Protein AF-A0A433ZZ87-F1 (afdb_monomer_lite)

Secondary structure (DSSP, 8-state):
--HHHHHHHHS-TTTGGGEEEEEEEEPPPPTTSEEEEEEEEEETTTTEEEEEEEEEEEEE-TT-SSEEE-S--EEEEEE----

Organism: Morganella morganii (NCBI:txid582)

Structure (mmCIF, N/CA/C/O backbone):
data_AF-A0A433ZZ87-F1
#
_entry.id   AF-A0A433ZZ87-F1
#
loop_
_atom_site.group_PDB
_atom_site.id
_atom_site.type_symbol
_atom_site.label_atom_id
_atom_site.label_alt_id
_atom_site.label_comp_id
_atom_site.label_asym_id
_atom_site.label_entity_id
_atom_site.label_seq_id
_atom_site.pdbx_PDB_ins_code
_atom_site.Cartn_x
_atom_site.Cartn_y
_atom_site.Cartn_z
_atom_site.occupancy
_atom_site.B_iso_or_equiv
_atom_site.auth_seq_id
_atom_site.auth_comp_id
_atom_site.auth_asym_id
_atom_site.auth_atom_id
_atom_site.pdbx_PDB_model_num
ATOM 1 N N . MET A 1 1 ? -1.838 -6.154 -14.131 1.00 54.06 1 MET A N 1
ATOM 2 C CA . MET A 1 1 ? -2.313 -6.615 -12.806 1.00 54.06 1 MET A CA 1
ATOM 3 C C . MET A 1 1 ? -2.973 -5.430 -12.108 1.00 54.06 1 MET A C 1
ATOM 5 O O . MET A 1 1 ? -2.342 -4.385 -12.063 1.00 54.06 1 MET A O 1
ATOM 9 N N . HIS A 1 2 ? -4.230 -5.543 -11.659 1.00 67.88 2 HIS A N 1
ATOM 10 C CA . HIS A 1 2 ? -4.949 -4.447 -10.982 1.00 67.88 2 HIS A CA 1
ATOM 11 C C . HIS A 1 2 ? -4.363 -4.192 -9.583 1.00 67.88 2 HIS A C 1
ATOM 13 O O . HIS A 1 2 ? -4.096 -5.163 -8.873 1.00 67.88 2 HIS A O 1
ATOM 19 N N . ALA A 1 3 ? -4.182 -2.928 -9.170 1.00 68.75 3 ALA A N 1
ATOM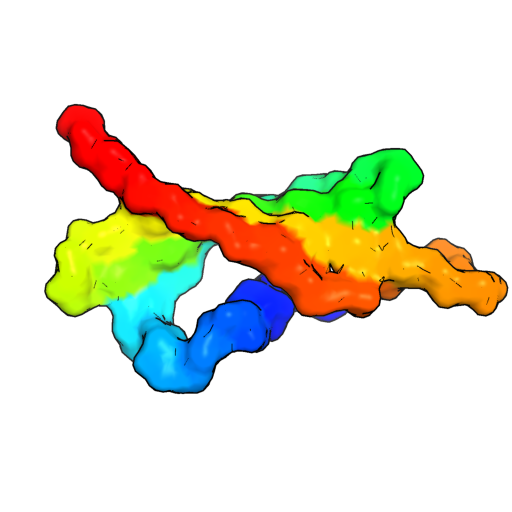 20 C CA . ALA A 1 3 ? -3.556 -2.580 -7.888 1.00 68.75 3 ALA A CA 1
ATOM 21 C C . ALA A 1 3 ? -4.190 -3.280 -6.683 1.00 68.75 3 ALA A C 1
ATOM 23 O O . ALA A 1 3 ? -3.470 -3.729 -5.798 1.00 68.75 3 ALA A O 1
ATOM 24 N N . GLN A 1 4 ? -5.513 -3.461 -6.686 1.00 73.62 4 GLN A N 1
ATOM 25 C CA . GLN A 1 4 ? -6.233 -4.187 -5.637 1.00 73.62 4 GLN A CA 1
ATOM 26 C C . GLN A 1 4 ? -5.680 -5.601 -5.407 1.00 73.62 4 GLN A C 1
ATOM 28 O O . GLN A 1 4 ? -5.477 -6.005 -4.268 1.00 73.62 4 GLN A O 1
ATOM 33 N N . ALA A 1 5 ? -5.404 -6.354 -6.476 1.00 75.00 5 ALA A N 1
ATOM 34 C CA . ALA A 1 5 ? -4.915 -7.727 -6.362 1.00 75.00 5 ALA A CA 1
ATOM 35 C C . ALA A 1 5 ? -3.512 -7.784 -5.751 1.00 75.00 5 ALA A C 1
ATOM 37 O O . ALA A 1 5 ? -3.162 -8.752 -5.086 1.00 75.00 5 ALA A O 1
ATOM 38 N N . ALA A 1 6 ? -2.708 -6.756 -5.999 1.00 73.25 6 ALA A N 1
ATOM 39 C CA . ALA A 1 6 ? -1.342 -6.689 -5.532 1.00 73.25 6 ALA A CA 1
ATOM 40 C C . ALA A 1 6 ? -1.266 -6.149 -4.089 1.00 73.25 6 ALA A C 1
ATOM 42 O O . ALA A 1 6 ? -0.510 -6.691 -3.294 1.00 73.25 6 ALA A O 1
ATOM 43 N N . ILE A 1 7 ? -2.137 -5.201 -3.718 1.00 75.31 7 ILE A N 1
ATOM 44 C CA . ILE A 1 7 ? -2.368 -4.791 -2.322 1.00 75.31 7 ILE A CA 1
ATOM 45 C C . ILE A 1 7 ? -2.840 -5.991 -1.491 1.00 75.31 7 ILE A C 1
ATOM 47 O O . ILE A 1 7 ? -2.269 -6.276 -0.446 1.00 75.31 7 ILE A O 1
ATOM 51 N N . ASN A 1 8 ? -3.832 -6.747 -1.974 1.00 75.81 8 ASN A N 1
ATOM 52 C CA . ASN A 1 8 ? -4.376 -7.899 -1.246 1.00 75.81 8 ASN A CA 1
ATOM 53 C C . ASN A 1 8 ? -3.340 -9.007 -0.987 1.00 75.81 8 ASN A C 1
ATOM 55 O O . ASN A 1 8 ? -3.530 -9.785 -0.062 1.00 75.81 8 ASN A O 1
ATOM 59 N N . ARG A 1 9 ? -2.272 -9.109 -1.793 1.00 74.56 9 ARG A N 1
ATOM 60 C CA . ARG A 1 9 ? -1.185 -10.080 -1.565 1.00 74.56 9 ARG A CA 1
ATOM 61 C C . ARG A 1 9 ? -0.216 -9.661 -0.467 1.00 74.56 9 ARG A C 1
ATOM 63 O O . ARG A 1 9 ? 0.437 -10.533 0.096 1.00 74.56 9 ARG A O 1
ATOM 70 N N . ASP A 1 10 ? -0.091 -8.363 -0.210 1.00 73.56 10 ASP A N 1
ATOM 71 C CA . ASP A 1 10 ? 0.820 -7.853 0.817 1.00 73.56 10 ASP A CA 1
ATOM 72 C C . ASP A 1 10 ? 0.227 -8.002 2.229 1.00 73.56 10 ASP A C 1
ATOM 74 O O . ASP A 1 10 ? 0.967 -7.995 3.210 1.00 73.56 10 ASP A O 1
ATOM 78 N N . PHE A 1 11 ? -1.094 -8.172 2.343 1.00 72.81 11 PHE A N 1
ATOM 79 C CA . PHE A 1 11 ? -1.758 -8.530 3.596 1.00 72.81 11 PHE A CA 1
ATOM 80 C C . PHE A 1 11 ? -1.790 -10.053 3.762 1.00 72.81 11 PHE A C 1
ATOM 82 O O . PHE A 1 11 ? -2.115 -10.784 2.825 1.00 72.81 11 PHE A O 1
ATOM 89 N N . GLN A 1 12 ? -1.478 -10.551 4.964 1.00 66.38 12 GLN A N 1
ATOM 90 C CA . GLN A 1 12 ? -1.677 -11.968 5.269 1.00 66.38 12 GLN A CA 1
ATOM 91 C C . GLN A 1 12 ? -3.174 -12.287 5.224 1.00 66.38 12 GLN A C 1
ATOM 93 O O . GLN A 1 12 ? -3.998 -11.476 5.636 1.00 66.38 12 GLN A O 1
ATOM 98 N N . THR A 1 13 ? -3.543 -13.484 4.764 1.00 57.47 13 THR A N 1
ATOM 99 C CA . THR A 1 13 ? -4.942 -13.914 4.581 1.00 57.47 13 THR A CA 1
ATOM 100 C C . THR A 1 13 ? -5.815 -13.748 5.833 1.00 57.47 13 THR A C 1
ATOM 102 O O . THR A 1 13 ? -7.029 -13.634 5.699 1.00 57.47 13 THR A O 1
ATOM 105 N N . GLY A 1 14 ? -5.211 -13.718 7.028 1.00 53.59 14 GLY A N 1
ATOM 106 C CA . GLY A 1 14 ? -5.891 -13.487 8.307 1.00 53.59 14 GLY A CA 1
ATOM 107 C C . GLY A 1 14 ? -6.156 -12.018 8.659 1.00 53.59 14 GLY A C 1
ATOM 108 O O . GLY A 1 14 ? -7.083 -11.755 9.413 1.00 53.59 14 GLY A O 1
ATOM 109 N N . ASP A 1 15 ? -5.414 -11.062 8.092 1.00 62.16 15 ASP A N 1
ATOM 110 C CA . ASP A 1 15 ? -5.624 -9.628 8.347 1.00 62.16 15 ASP A CA 1
ATOM 111 C C . ASP A 1 15 ? -6.776 -9.058 7.500 1.00 62.16 15 ASP A C 1
ATOM 113 O O . ASP A 1 15 ? -7.426 -8.089 7.877 1.00 62.16 15 ASP A O 1
ATOM 117 N N . ILE A 1 16 ? -7.065 -9.651 6.336 1.00 61.47 16 ILE A N 1
ATOM 118 C CA . ILE A 1 16 ? -7.937 -9.033 5.321 1.00 61.47 16 ILE A CA 1
ATOM 119 C C . ILE A 1 16 ? -9.416 -9.034 5.733 1.00 61.47 16 ILE A C 1
ATOM 121 O O . ILE A 1 16 ? -10.143 -8.113 5.367 1.00 61.47 16 ILE A O 1
ATOM 125 N N . SER A 1 17 ? -9.888 -10.025 6.500 1.00 64.75 17 SER A N 1
ATOM 126 C CA . SER A 1 17 ? -11.313 -10.113 6.869 1.00 64.75 17 SER A CA 1
ATOM 127 C C . SER A 1 17 ? -11.791 -8.947 7.736 1.00 64.75 17 SER A C 1
ATOM 129 O O . SER A 1 17 ? -12.988 -8.678 7.788 1.00 64.75 17 SER A O 1
ATOM 131 N N . GLU A 1 18 ? -10.867 -8.245 8.394 1.00 72.69 18 GLU A N 1
ATOM 132 C CA . GLU A 1 18 ? -11.168 -7.148 9.319 1.00 72.69 18 GLU A CA 1
ATOM 133 C C . GLU A 1 18 ? -10.697 -5.776 8.810 1.00 72.69 18 GLU A C 1
ATOM 135 O O . GLU A 1 18 ? -10.913 -4.754 9.476 1.00 72.69 18 GLU A O 1
ATOM 140 N N . LEU A 1 19 ? -10.070 -5.742 7.628 1.00 79.69 19 LEU A N 1
ATOM 141 C CA . LEU A 1 19 ? -9.520 -4.542 7.009 1.00 79.69 19 LEU A CA 1
ATOM 142 C C . LEU A 1 19 ? -10.335 -4.131 5.781 1.00 79.69 19 LEU A C 1
ATOM 144 O O . LEU A 1 19 ? -10.541 -4.895 4.844 1.00 79.69 19 LEU A O 1
ATOM 148 N N . THR A 1 20 ? -10.759 -2.872 5.754 1.00 86.31 20 THR A N 1
ATOM 149 C CA . THR A 1 20 ? -11.375 -2.251 4.581 1.00 86.31 20 THR A CA 1
ATOM 150 C C . THR A 1 20 ? -10.327 -1.431 3.838 1.00 86.31 20 THR A C 1
ATOM 152 O O . THR A 1 20 ? -9.767 -0.479 4.384 1.00 86.31 20 THR A O 1
ATOM 155 N N . ILE A 1 21 ? -10.070 -1.788 2.579 1.00 87.50 21 ILE A N 1
ATOM 156 C CA . ILE A 1 21 ? -9.186 -1.040 1.678 1.00 87.50 21 ILE A CA 1
ATOM 157 C C . ILE A 1 21 ? -10.037 -0.077 0.846 1.00 87.50 21 ILE A C 1
ATOM 159 O O . ILE A 1 21 ? -11.022 -0.482 0.233 1.00 87.50 21 ILE A O 1
ATOM 163 N N . SER A 1 22 ? -9.663 1.200 0.804 1.00 87.88 22 SER A N 1
ATOM 164 C CA . SER A 1 22 ? -10.373 2.233 0.037 1.00 87.88 22 SER A CA 1
ATOM 165 C C . SER A 1 22 ? -9.419 3.283 -0.543 1.00 87.88 22 SER A C 1
ATOM 167 O O . SER A 1 22 ? -8.213 3.241 -0.303 1.00 87.88 22 SER A O 1
ATOM 169 N 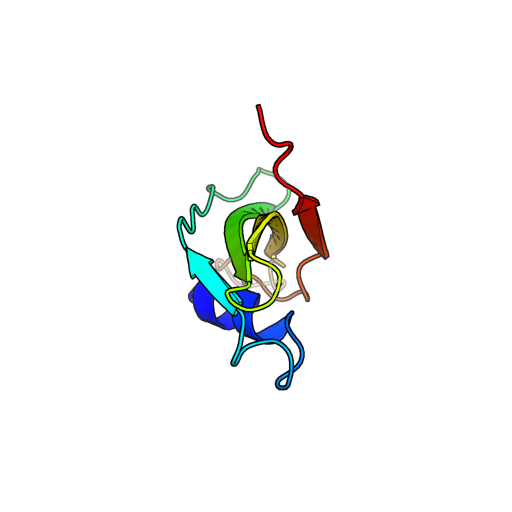N . ASN A 1 23 ? -9.953 4.223 -1.335 1.00 88.19 23 ASN A N 1
ATOM 170 C CA . 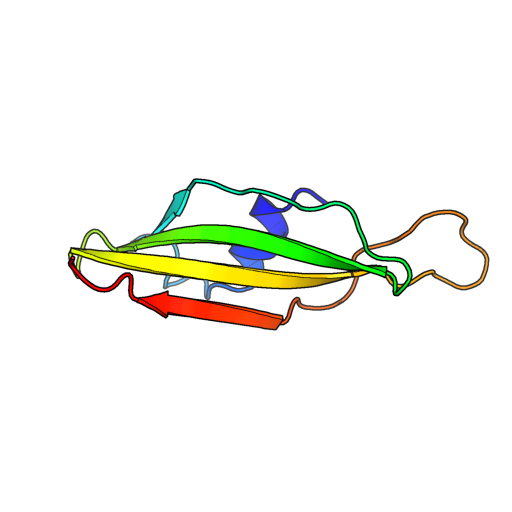ASN A 1 23 ? -9.220 5.366 -1.902 1.00 88.19 23 ASN A CA 1
ATOM 171 C C . ASN A 1 23 ? -7.943 4.992 -2.674 1.00 88.19 23 ASN A C 1
ATOM 173 O O . ASN A 1 23 ? -6.938 5.700 -2.601 1.00 88.19 23 ASN A O 1
ATOM 177 N N . ILE A 1 24 ? -7.974 3.880 -3.414 1.00 88.25 24 ILE A N 1
ATOM 178 C CA . ILE A 1 24 ? -6.830 3.437 -4.213 1.00 88.25 24 ILE A CA 1
ATOM 179 C C . ILE A 1 24 ? -6.567 4.457 -5.322 1.00 88.25 24 ILE A C 1
ATOM 181 O O . ILE A 1 24 ? -7.378 4.647 -6.228 1.00 88.25 24 ILE A O 1
ATOM 185 N N . LYS A 1 25 ? -5.402 5.094 -5.256 1.00 87.38 25 LYS A N 1
ATOM 186 C CA . LYS A 1 25 ? -4.888 6.031 -6.245 1.00 87.38 25 LYS A CA 1
ATOM 187 C C . LYS A 1 25 ? -3.549 5.532 -6.754 1.00 87.38 25 LYS A C 1
ATOM 189 O O . LYS A 1 25 ? -2.538 5.551 -6.052 1.00 87.38 25 LYS A O 1
ATOM 194 N N . GLU A 1 26 ? -3.544 5.113 -8.008 1.00 83.69 26 GLU A N 1
ATOM 195 C CA . GLU A 1 26 ? -2.340 4.647 -8.673 1.00 83.69 26 GLU A CA 1
ATOM 196 C C . GLU A 1 26 ? -1.700 5.805 -9.447 1.00 83.69 26 GLU A C 1
ATOM 198 O O . GLU A 1 26 ? -2.294 6.337 -10.385 1.00 83.69 26 GLU A O 1
ATOM 203 N N . ASN A 1 27 ? -0.477 6.192 -9.089 1.00 81.06 27 ASN A N 1
ATOM 204 C CA . ASN A 1 27 ? 0.256 7.182 -9.873 1.00 81.06 27 ASN A CA 1
ATOM 205 C C . ASN A 1 27 ? 0.822 6.544 -11.152 1.00 81.06 27 ASN A C 1
ATOM 207 O O . ASN A 1 27 ? 1.013 5.325 -11.198 1.00 81.06 27 ASN A O 1
ATOM 211 N N . PRO A 1 28 ? 1.102 7.329 -12.205 1.00 75.62 28 PRO A N 1
ATOM 212 C CA . PRO A 1 28 ? 1.867 6.834 -13.342 1.00 75.62 28 PRO A CA 1
ATOM 213 C C . PRO A 1 28 ? 3.282 6.408 -12.900 1.00 75.62 28 PRO A C 1
ATOM 215 O O . PRO A 1 28 ? 3.807 6.952 -11.921 1.00 75.62 28 PRO A O 1
ATOM 218 N N . PRO A 1 29 ? 3.909 5.440 -13.593 1.00 72.06 29 PRO A N 1
ATOM 219 C CA . PRO A 1 29 ? 5.293 5.077 -13.321 1.00 72.06 29 PRO A CA 1
ATOM 220 C C . PRO A 1 29 ? 6.229 6.268 -13.573 1.00 72.06 29 PRO A C 1
ATOM 222 O O . PRO A 1 29 ? 6.060 7.015 -14.536 1.00 72.06 29 PRO A O 1
ATOM 225 N N . SER A 1 30 ? 7.233 6.433 -12.715 1.00 72.81 30 SER A N 1
ATOM 226 C CA . SER A 1 30 ? 8.333 7.374 -12.917 1.00 72.81 30 SER A CA 1
ATOM 227 C C . SER A 1 30 ? 9.262 6.912 -14.047 1.00 72.81 30 SER A C 1
ATOM 229 O O . SER A 1 30 ? 9.199 5.775 -14.514 1.00 72.81 30 SER A O 1
ATOM 231 N N . VAL A 1 31 ? 10.216 7.772 -14.420 1.00 69.19 31 VAL A N 1
ATOM 232 C CA . VAL A 1 31 ? 11.299 7.445 -15.371 1.00 69.19 31 VAL A CA 1
ATOM 233 C C . VAL A 1 31 ? 12.091 6.201 -14.941 1.00 69.19 31 VAL A C 1
ATOM 235 O O . VAL A 1 31 ? 12.545 5.431 -15.780 1.00 69.19 31 VAL A O 1
ATOM 238 N N . THR A 1 32 ? 12.210 5.964 -13.632 1.00 69.06 32 THR A N 1
ATOM 239 C CA . THR A 1 32 ? 12.889 4.790 -13.062 1.00 69.06 32 THR A CA 1
ATOM 240 C C . THR A 1 32 ? 12.015 3.532 -13.026 1.00 69.06 32 THR A C 1
ATOM 242 O O . THR A 1 32 ? 12.438 2.513 -12.489 1.00 69.06 32 THR A O 1
ATOM 245 N N . GLY A 1 33 ? 10.791 3.588 -13.561 1.00 71.19 33 GLY A N 1
ATOM 246 C CA . GLY A 1 33 ? 9.827 2.491 -13.510 1.00 71.19 33 GLY A CA 1
ATOM 247 C C . GLY A 1 33 ? 9.181 2.298 -12.136 1.00 71.19 33 GLY A C 1
ATOM 248 O O . GLY A 1 33 ? 8.471 1.320 -11.915 1.00 71.19 33 GLY A O 1
ATOM 249 N N . LYS A 1 34 ? 9.405 3.211 -11.185 1.00 76.62 34 LYS A N 1
ATOM 250 C CA . LYS A 1 34 ? 8.767 3.147 -9.869 1.00 76.62 34 LYS A CA 1
ATOM 251 C C . LYS A 1 34 ? 7.354 3.704 -9.961 1.00 76.62 34 LYS A C 1
ATOM 253 O O . LYS A 1 34 ? 7.147 4.822 -10.425 1.00 76.62 34 LYS A O 1
ATOM 258 N N . ARG A 1 35 ? 6.385 2.959 -9.453 1.00 79.81 35 ARG A N 1
ATOM 259 C CA . ARG A 1 35 ? 4.986 3.353 -9.367 1.00 79.81 35 ARG A CA 1
ATOM 260 C C . ARG A 1 35 ? 4.545 3.329 -7.914 1.00 79.81 35 ARG A C 1
ATOM 262 O O . ARG A 1 35 ? 4.656 2.307 -7.251 1.00 79.81 35 ARG A O 1
ATOM 269 N N . ASN A 1 36 ? 4.015 4.444 -7.429 1.00 84.69 36 ASN A N 1
ATOM 270 C CA . ASN A 1 36 ? 3.421 4.489 -6.097 1.00 84.69 36 ASN A CA 1
ATOM 271 C C . ASN A 1 36 ? 1.907 4.300 -6.197 1.00 84.69 36 ASN A C 1
ATOM 273 O O . ASN A 1 36 ? 1.242 4.955 -7.005 1.00 84.69 36 ASN A O 1
ATOM 277 N N . ILE A 1 37 ? 1.378 3.436 -5.343 1.00 85.94 37 ILE A N 1
ATOM 278 C CA . ILE A 1 37 ? -0.047 3.218 -5.147 1.00 85.94 37 ILE A CA 1
ATOM 279 C C . ILE A 1 37 ? -0.377 3.691 -3.738 1.00 85.94 37 ILE A C 1
ATOM 281 O O . ILE A 1 37 ? 0.135 3.150 -2.760 1.00 85.94 37 ILE A O 1
ATOM 285 N N . TYR A 1 38 ? -1.212 4.716 -3.648 1.00 88.94 38 TYR A N 1
ATOM 286 C CA . TYR A 1 38 ? -1.697 5.271 -2.391 1.00 88.94 38 TYR A CA 1
ATOM 287 C C . TYR A 1 38 ? -3.062 4.669 -2.100 1.00 88.94 38 TYR A C 1
ATOM 289 O O . TYR A 1 38 ? -3.882 4.570 -3.007 1.00 88.94 38 TYR A O 1
ATOM 297 N N . PHE A 1 39 ? -3.313 4.253 -0.868 1.00 90.56 39 PHE A N 1
ATOM 298 C CA . PHE A 1 39 ? -4.608 3.714 -0.467 1.00 90.56 39 PHE A CA 1
ATOM 299 C C . PHE A 1 39 ? -4.809 3.877 1.035 1.00 90.56 39 PHE A C 1
ATOM 301 O O . PHE A 1 39 ? -3.866 4.100 1.792 1.00 90.56 39 PHE A O 1
ATOM 308 N N . THR A 1 40 ? -6.056 3.778 1.468 1.00 89.81 40 THR A N 1
ATOM 309 C CA . THR A 1 40 ? -6.433 3.832 2.875 1.00 89.81 40 THR A CA 1
ATOM 310 C C . THR A 1 40 ? -6.800 2.436 3.350 1.00 89.81 40 THR A C 1
ATOM 312 O O . THR A 1 40 ? -7.508 1.711 2.653 1.00 89.81 40 THR A O 1
ATOM 315 N N . VAL A 1 41 ? -6.347 2.081 4.548 1.00 88.50 41 VAL A N 1
ATOM 316 C CA . VAL A 1 41 ? -6.712 0.843 5.238 1.00 88.50 41 VAL A CA 1
ATOM 317 C C . VAL A 1 41 ? -7.387 1.211 6.545 1.00 88.50 41 VAL A C 1
ATOM 319 O O . VAL A 1 41 ? -6.793 1.901 7.372 1.00 88.50 41 VAL A O 1
ATOM 322 N N . SER A 1 42 ? -8.622 0.770 6.752 1.00 87.25 42 SER A N 1
ATOM 323 C CA . SER A 1 42 ? -9.322 0.937 8.024 1.00 87.25 42 SER A CA 1
ATOM 324 C C . SER A 1 42 ? -9.627 -0.407 8.665 1.00 87.25 42 SER A C 1
ATOM 326 O O . SER A 1 42 ? -9.992 -1.363 7.991 1.00 87.25 42 SER A O 1
ATOM 328 N N . SER A 1 43 ? -9.482 -0.473 9.985 1.00 81.62 43 SER A N 1
ATOM 329 C CA . SER A 1 43 ? -9.854 -1.638 10.789 1.00 81.62 43 SER A CA 1
ATOM 330 C C . SER A 1 43 ? -11.118 -1.315 11.572 1.00 81.62 43 SER A C 1
ATOM 332 O O . SER A 1 43 ? -11.122 -0.386 12.385 1.00 81.62 43 SER A O 1
ATOM 334 N N . ALA A 1 44 ? -12.182 -2.090 11.354 1.00 77.12 44 ALA A N 1
ATOM 335 C CA . ALA A 1 44 ? -13.432 -1.931 12.099 1.00 77.12 44 ALA A CA 1
ATOM 336 C C . ALA A 1 44 ? -13.259 -2.276 13.590 1.00 77.12 44 ALA A C 1
ATOM 338 O O . ALA A 1 44 ? -13.898 -1.668 14.444 1.00 77.12 44 ALA A O 1
ATOM 339 N N . VAL A 1 45 ? -12.347 -3.202 13.906 1.00 78.69 45 VAL A N 1
ATOM 340 C CA . VAL A 1 45 ? -12.077 -3.673 15.273 1.00 78.69 45 VAL A CA 1
ATOM 341 C C . VAL A 1 45 ? -11.345 -2.623 16.100 1.00 78.69 45 VAL A C 1
ATOM 343 O O . VAL A 1 45 ? -11.710 -2.346 17.239 1.00 78.69 45 VAL A O 1
ATOM 346 N N . THR A 1 46 ? -10.308 -2.008 15.530 1.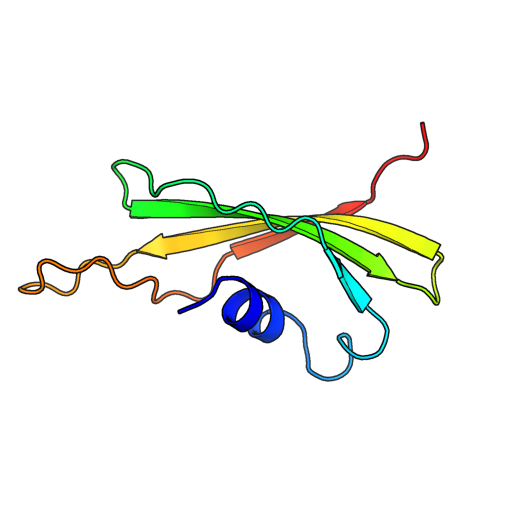00 79.00 46 THR A N 1
ATOM 347 C CA . THR A 1 46 ? -9.491 -1.023 16.258 1.00 79.00 46 THR A CA 1
ATOM 348 C C . THR A 1 46 ? -9.969 0.415 16.060 1.00 79.00 46 THR A C 1
ATOM 350 O O . THR A 1 46 ? -9.469 1.320 16.730 1.00 79.00 46 THR A O 1
ATOM 353 N N . ASN A 1 47 ? -10.923 0.635 15.147 1.00 80.06 47 ASN A N 1
ATOM 354 C CA . ASN A 1 47 ? -11.381 1.948 14.691 1.00 80.06 47 ASN A CA 1
ATOM 355 C C . ASN A 1 47 ? -10.209 2.868 14.289 1.00 80.06 47 ASN A C 1
ATOM 357 O O . ASN A 1 47 ? -10.194 4.072 14.563 1.00 80.06 47 ASN A O 1
ATOM 361 N N . ARG A 1 48 ? -9.170 2.263 13.698 1.00 82.19 48 ARG A N 1
ATOM 362 C CA . ARG A 1 48 ? -7.970 2.947 13.213 1.00 82.19 48 ARG A CA 1
ATOM 363 C C . ARG A 1 48 ? -7.997 3.025 11.701 1.00 82.19 48 ARG A C 1
ATOM 365 O O . ARG A 1 48 ? -8.420 2.090 11.024 1.00 82.19 48 ARG A O 1
ATOM 372 N N . VAL A 1 49 ? -7.492 4.142 11.200 1.00 86.81 49 VAL A N 1
ATOM 373 C CA . VAL A 1 49 ? -7.325 4.415 9.778 1.00 86.81 49 VAL A CA 1
ATOM 374 C C . VAL A 1 49 ? -5.841 4.614 9.513 1.00 86.81 49 VAL A C 1
ATOM 376 O O . VAL A 1 49 ? -5.164 5.325 10.257 1.00 86.81 49 VAL A O 1
ATOM 379 N N . TYR A 1 50 ? -5.346 3.984 8.459 1.00 86.44 50 TYR A N 1
ATOM 380 C CA . TYR A 1 50 ? -3.964 4.035 8.019 1.00 86.44 50 TYR A CA 1
ATOM 381 C C . TYR A 1 50 ? -3.900 4.540 6.582 1.00 86.44 50 TYR A C 1
ATOM 383 O O . TYR A 1 50 ? -4.678 4.115 5.726 1.00 86.44 50 TYR A O 1
ATOM 391 N N . HIS A 1 51 ? -2.954 5.434 6.317 1.00 90.31 51 HIS A N 1
ATOM 392 C CA . HIS A 1 51 ? -2.582 5.838 4.967 1.00 90.31 51 HIS A CA 1
ATOM 393 C C . HIS A 1 51 ? -1.410 4.983 4.522 1.00 90.31 51 HIS A C 1
ATOM 395 O O . HIS A 1 51 ? -0.341 5.019 5.130 1.00 90.31 51 HIS A O 1
ATOM 401 N N . CYS A 1 52 ? -1.632 4.197 3.479 1.00 88.19 52 CYS A N 1
ATOM 402 C CA . CYS A 1 52 ? -0.666 3.249 2.968 1.00 88.19 52 CYS A CA 1
ATOM 403 C C . CYS A 1 52 ? -0.128 3.685 1.607 1.00 88.19 52 CYS A C 1
ATOM 405 O O . CYS A 1 52 ? -0.848 4.215 0.757 1.00 88.19 52 CYS A O 1
ATOM 407 N N . ILE A 1 53 ? 1.161 3.434 1.402 1.00 87.69 53 ILE A N 1
ATOM 408 C CA . ILE A 1 53 ? 1.863 3.642 0.143 1.00 87.69 53 ILE A CA 1
ATOM 409 C C . ILE A 1 53 ? 2.554 2.333 -0.211 1.00 87.69 53 ILE A C 1
ATOM 411 O O . ILE A 1 53 ? 3.408 1.855 0.533 1.00 87.69 53 ILE A O 1
ATOM 415 N N . ARG A 1 54 ? 2.208 1.779 -1.371 1.00 85.81 54 ARG A N 1
ATOM 416 C CA . ARG A 1 54 ? 2.870 0.619 -1.964 1.00 85.81 54 ARG A CA 1
ATOM 417 C C . ARG A 1 54 ? 3.703 1.069 -3.151 1.00 85.81 54 ARG A C 1
ATOM 419 O O . ARG A 1 54 ? 3.186 1.681 -4.085 1.00 85.81 54 ARG A O 1
ATOM 426 N N . ALA A 1 55 ? 4.999 0.801 -3.092 1.00 81.06 55 ALA A N 1
ATOM 427 C CA . ALA A 1 55 ? 5.932 1.088 -4.168 1.00 81.06 55 ALA A CA 1
ATOM 428 C C . ALA A 1 55 ? 6.127 -0.158 -5.033 1.00 81.06 55 ALA A C 1
ATOM 430 O O . ALA A 1 55 ? 6.841 -1.076 -4.638 1.00 81.06 55 ALA A O 1
ATOM 431 N N . ASP A 1 56 ? 5.533 -0.151 -6.221 1.00 77.44 56 ASP A N 1
ATOM 432 C CA . ASP A 1 56 ? 5.770 -1.156 -7.248 1.00 77.44 56 ASP A CA 1
ATOM 433 C C . ASP A 1 56 ? 6.912 -0.729 -8.158 1.00 77.44 56 ASP A C 1
ATOM 435 O O . ASP A 1 56 ? 7.047 0.441 -8.519 1.00 77.44 56 ASP A O 1
ATOM 439 N N . TYR A 1 57 ? 7.714 -1.696 -8.579 1.00 68.00 57 TYR A N 1
ATOM 440 C CA . TYR A 1 57 ? 8.731 -1.488 -9.596 1.00 68.00 57 TYR A CA 1
ATOM 441 C C . TYR A 1 57 ? 8.293 -2.220 -10.854 1.00 68.00 57 TYR A C 1
ATOM 443 O O . TYR A 1 57 ? 8.095 -3.435 -10.844 1.00 68.00 57 TYR A O 1
ATOM 451 N N . SER A 1 58 ? 8.126 -1.479 -11.946 1.00 59.78 58 SER A N 1
ATOM 452 C CA . SER A 1 58 ? 8.014 -2.095 -13.255 1.00 59.78 58 SER A CA 1
ATOM 453 C C . SER A 1 58 ? 9.390 -2.592 -13.675 1.00 59.78 58 SER A C 1
ATOM 455 O O . SER A 1 58 ? 10.276 -1.793 -13.985 1.00 59.78 58 SER A O 1
ATOM 457 N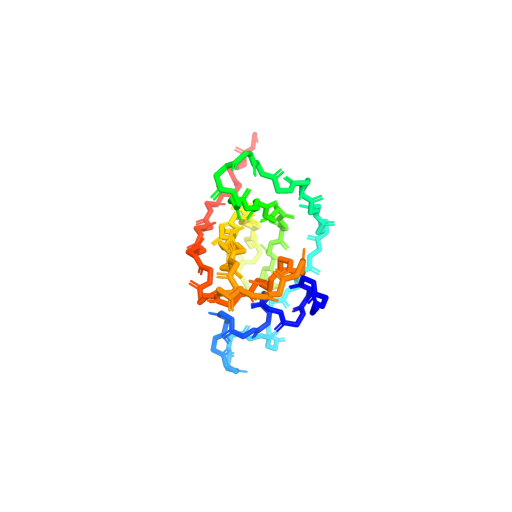 N . VAL A 1 59 ? 9.572 -3.905 -13.693 1.00 55.38 59 VAL A N 1
ATOM 458 C CA . VAL A 1 59 ? 10.740 -4.528 -14.300 1.00 55.38 59 VAL A CA 1
ATOM 459 C C . VAL A 1 59 ? 10.473 -4.566 -15.802 1.00 55.38 59 VAL A C 1
ATOM 461 O O . VAL A 1 59 ? 9.503 -5.170 -16.261 1.00 55.38 59 VAL A O 1
ATOM 464 N N . ARG A 1 60 ? 11.320 -3.904 -16.597 1.00 55.12 60 ARG A N 1
ATOM 465 C CA . ARG A 1 60 ? 11.384 -4.202 -18.033 1.00 55.12 60 ARG A CA 1
ATOM 466 C C . ARG A 1 60 ? 12.001 -5.589 -18.156 1.00 55.12 60 ARG A C 1
ATOM 468 O O . ARG A 1 60 ? 13.170 -5.754 -17.809 1.00 55.12 60 ARG A O 1
ATOM 475 N N . ARG A 1 61 ? 11.259 -6.588 -18.643 1.00 53.25 61 ARG A N 1
ATOM 476 C CA . ARG A 1 61 ? 11.926 -7.800 -19.137 1.00 53.25 61 ARG A CA 1
ATOM 477 C C . ARG A 1 61 ? 12.761 -7.374 -20.344 1.00 53.25 61 ARG A C 1
ATOM 479 O O . ARG A 1 61 ? 12.259 -6.675 -21.224 1.00 53.25 61 ARG A O 1
ATOM 486 N N . PHE A 1 62 ? 14.042 -7.740 -20.370 1.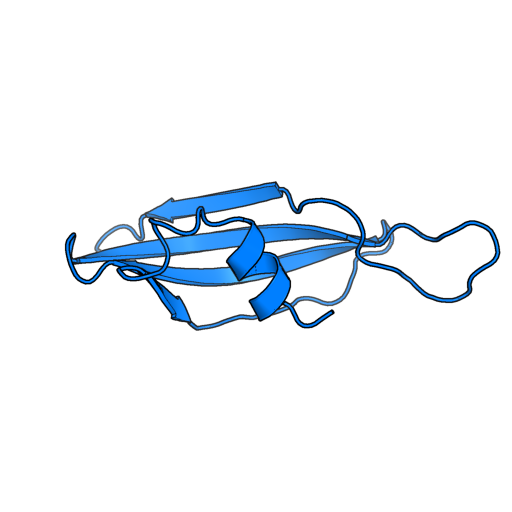00 45.47 62 PHE A N 1
ATOM 487 C CA . PHE A 1 62 ? 14.883 -7.499 -21.544 1.00 45.47 62 PHE A CA 1
ATOM 488 C C . PHE A 1 62 ? 14.176 -8.075 -22.782 1.00 45.47 62 PHE A C 1
ATOM 490 O O . PHE A 1 62 ? 13.866 -9.263 -22.816 1.00 45.47 62 PHE A O 1
ATOM 497 N N . GLY A 1 63 ? 13.877 -7.221 -23.766 1.00 53.00 63 GLY A N 1
ATOM 498 C CA . GLY A 1 63 ? 13.201 -7.609 -25.008 1.00 53.00 63 GLY A CA 1
ATOM 499 C C . GLY A 1 63 ? 11.673 -7.448 -25.048 1.00 53.00 63 GLY A C 1
ATOM 500 O O . GLY A 1 63 ? 11.114 -7.608 -26.129 1.00 53.00 63 GLY A O 1
ATOM 501 N N . SER A 1 64 ? 10.985 -7.086 -23.954 1.00 53.00 64 SER A N 1
ATOM 502 C CA . SER A 1 64 ? 9.559 -6.711 -24.008 1.00 53.00 64 SER A CA 1
ATOM 503 C C . SER A 1 64 ? 9.383 -5.192 -23.957 1.00 53.00 64 SER A C 1
ATOM 505 O O . SER A 1 64 ? 9.963 -4.515 -23.109 1.00 53.00 64 SER A O 1
ATOM 507 N N . GLY A 1 65 ? 8.550 -4.644 -24.848 1.00 54.50 65 GLY A N 1
ATOM 508 C CA . GLY A 1 65 ? 8.124 -3.239 -24.785 1.00 54.50 65 GLY A CA 1
ATOM 509 C C . GLY A 1 65 ? 7.271 -2.921 -23.550 1.00 54.50 65 GLY A C 1
ATOM 510 O O . GLY A 1 65 ? 7.135 -1.755 -23.182 1.00 54.50 65 GLY A O 1
ATOM 511 N N . ASP A 1 66 ? 6.753 -3.957 -22.888 1.00 53.47 66 ASP A N 1
ATOM 512 C CA . ASP A 1 66 ? 5.851 -3.837 -21.751 1.00 53.47 66 ASP A CA 1
ATOM 513 C C . ASP A 1 66 ? 6.587 -3.724 -20.412 1.00 53.47 66 ASP A C 1
ATOM 515 O O . ASP A 1 66 ? 7.522 -4.468 -20.098 1.00 53.47 66 ASP A O 1
ATOM 519 N N . LEU A 1 67 ? 6.116 -2.774 -19.605 1.00 55.78 67 LEU A N 1
ATOM 520 C CA . LEU A 1 67 ? 6.495 -2.580 -18.213 1.00 55.78 67 LEU A CA 1
ATOM 521 C C . LEU A 1 67 ? 5.694 -3.560 -17.347 1.00 55.78 67 LEU A C 1
ATOM 523 O O . LEU A 1 67 ? 4.529 -3.304 -17.045 1.00 55.78 67 LEU A O 1
ATOM 527 N N . ASN A 1 68 ? 6.305 -4.668 -16.923 1.00 54.19 68 ASN A N 1
ATOM 528 C CA . ASN A 1 68 ? 5.660 -5.603 -16.002 1.00 54.19 68 ASN A CA 1
ATOM 529 C C . ASN A 1 68 ? 5.904 -5.160 -14.549 1.00 54.19 68 ASN A C 1
ATOM 531 O O . ASN A 1 68 ? 7.059 -5.113 -14.124 1.00 54.19 68 ASN A O 1
ATOM 535 N N . PRO A 1 69 ? 4.866 -4.854 -13.749 1.00 55.28 69 PRO A N 1
ATOM 536 C CA . PRO A 1 69 ? 5.021 -4.660 -12.312 1.00 55.28 69 PRO A CA 1
ATOM 537 C C . PRO A 1 69 ? 5.234 -6.031 -11.652 1.00 55.28 69 PRO A C 1
ATOM 539 O O . PRO A 1 69 ? 4.284 -6.677 -11.219 1.00 55.28 69 PRO A O 1
ATOM 542 N N . GLU A 1 70 ? 6.472 -6.519 -11.640 1.00 52.44 70 GLU A N 1
ATOM 543 C CA . GLU A 1 70 ? 6.847 -7.792 -11.013 1.00 52.44 70 GLU A CA 1
ATOM 544 C C . GLU A 1 70 ? 7.934 -7.545 -9.961 1.00 52.44 70 GLU A C 1
ATOM 546 O O . GLU A 1 70 ? 9.110 -7.822 -10.169 1.00 52.44 70 GLU A O 1
ATOM 551 N N . SER A 1 71 ? 7.533 -7.003 -8.812 1.00 51.19 71 SER A N 1
ATOM 552 C CA . SER A 1 71 ? 8.278 -7.139 -7.558 1.00 51.19 71 SER A CA 1
ATOM 553 C C . SER A 1 71 ? 7.288 -7.002 -6.396 1.00 51.19 71 SER A C 1
ATOM 555 O O . SER A 1 71 ? 6.347 -6.212 -6.537 1.00 51.19 71 SER A O 1
ATOM 557 N N . PRO A 1 72 ? 7.413 -7.758 -5.285 1.00 57.50 72 PRO A N 1
ATOM 558 C CA . PRO A 1 72 ? 6.592 -7.517 -4.102 1.00 57.50 72 PRO A CA 1
ATOM 559 C C . PRO A 1 72 ? 6.831 -6.072 -3.663 1.00 57.50 72 PRO A C 1
ATOM 561 O O . PRO A 1 72 ? 7.952 -5.684 -3.328 1.00 57.50 72 PRO A O 1
ATOM 564 N N . GLY A 1 73 ? 5.795 -5.250 -3.810 1.00 63.62 73 GLY A N 1
ATOM 565 C CA . GLY A 1 73 ? 5.900 -3.822 -3.584 1.00 63.62 73 GLY A CA 1
ATOM 566 C C . GLY A 1 73 ? 6.284 -3.552 -2.136 1.00 63.62 73 GLY A C 1
ATOM 567 O O . GLY A 1 73 ? 5.804 -4.211 -1.219 1.00 63.62 73 GLY A O 1
ATOM 568 N N . HIS A 1 74 ? 7.162 -2.579 -1.907 1.00 76.06 74 HIS A N 1
ATOM 569 C CA . HIS A 1 74 ? 7.437 -2.142 -0.542 1.00 76.06 74 HIS A CA 1
ATOM 570 C C . HIS A 1 74 ? 6.229 -1.344 -0.042 1.00 76.06 74 HIS A C 1
ATOM 572 O O . HIS A 1 74 ? 5.953 -0.258 -0.565 1.00 76.06 74 HIS A O 1
ATOM 578 N N . MET A 1 75 ? 5.507 -1.889 0.937 1.00 81.81 75 MET A N 1
ATOM 579 C CA . MET A 1 75 ? 4.314 -1.284 1.525 1.00 81.81 75 MET A CA 1
ATOM 580 C C . MET A 1 75 ? 4.639 -0.639 2.874 1.00 81.81 75 MET A C 1
ATOM 582 O O . MET A 1 75 ? 5.197 -1.277 3.762 1.00 81.81 75 MET A O 1
ATOM 586 N N . VAL A 1 76 ? 4.258 0.628 3.036 1.00 85.00 76 VAL A N 1
ATOM 587 C CA . VAL A 1 76 ? 4.344 1.368 4.304 1.00 85.00 76 VAL A CA 1
ATOM 588 C C . VAL A 1 76 ? 2.965 1.901 4.640 1.00 85.00 76 VAL A C 1
ATOM 590 O O . VAL A 1 76 ? 2.337 2.506 3.778 1.00 85.00 76 VAL A O 1
ATOM 593 N N . CYS A 1 77 ? 2.516 1.709 5.877 1.00 85.50 77 CYS A N 1
ATOM 594 C CA . CYS A 1 77 ? 1.243 2.216 6.375 1.00 85.50 77 CYS A CA 1
ATOM 595 C C . CYS A 1 77 ? 1.475 3.077 7.617 1.00 85.50 77 CYS A C 1
ATOM 597 O O . CYS A 1 77 ? 2.016 2.598 8.612 1.00 85.50 77 CYS A O 1
ATOM 599 N N . GLU A 1 78 ? 1.033 4.332 7.576 1.00 86.62 78 GLU A N 1
ATOM 600 C CA . GLU A 1 78 ? 1.124 5.256 8.706 1.00 86.62 78 GLU A CA 1
ATOM 601 C C . GLU A 1 78 ? -0.266 5.522 9.295 1.00 86.62 78 GLU A C 1
ATOM 603 O O . GLU A 1 78 ? -1.219 5.744 8.541 1.00 86.62 78 GLU A O 1
ATOM 608 N N . PRO A 1 79 ? -0.428 5.505 10.632 1.00 83.75 79 PRO A N 1
ATOM 609 C CA . PRO A 1 79 ? -1.706 5.819 11.250 1.00 83.75 79 PRO A CA 1
ATOM 610 C C . PRO A 1 79 ? -2.089 7.267 10.944 1.00 83.75 79 PRO A C 1
ATOM 612 O O . PRO A 1 79 ? -1.288 8.191 11.106 1.00 83.75 79 PRO A O 1
ATOM 615 N N . GLN A 1 80 ? -3.340 7.480 10.550 1.00 77.31 80 GLN A N 1
ATOM 616 C CA . GLN A 1 80 ? -3.879 8.822 10.420 1.00 77.31 80 GLN A CA 1
ATOM 617 C C . GLN A 1 80 ? -3.927 9.448 11.818 1.00 77.31 80 GLN A C 1
ATOM 619 O O . GLN A 1 80 ? -4.656 8.983 12.698 1.00 77.31 80 GLN A O 1
ATOM 624 N N . LYS A 1 81 ? -3.124 10.493 12.047 1.00 66.44 81 LYS A N 1
ATOM 625 C CA . LYS A 1 81 ? -3.228 11.278 13.280 1.00 66.44 81 LYS A CA 1
ATOM 626 C C . LYS A 1 81 ? -4.646 11.844 13.348 1.00 66.44 81 LYS A C 1
ATOM 628 O O . LYS A 1 81 ? -5.099 12.464 12.387 1.00 66.44 81 LYS A O 1
ATOM 633 N N . LYS A 1 82 ? -5.343 11.608 14.464 1.00 56.38 82 LYS A N 1
ATOM 634 C CA . LYS A 1 82 ? -6.574 12.344 14.769 1.00 56.38 82 LYS A CA 1
ATOM 635 C C . LYS A 1 82 ? -6.192 13.823 14.809 1.00 56.38 82 LYS A C 1
ATOM 637 O O . LYS A 1 82 ? -5.289 14.182 15.565 1.00 56.38 82 LYS A O 1
ATOM 642 N N . SER A 1 83 ? -6.786 14.606 13.910 1.00 50.56 83 SER A N 1
ATOM 643 C CA . SER A 1 83 ? -6.666 16.063 13.923 1.00 50.56 83 SER A CA 1
ATOM 644 C C . SER A 1 83 ? -7.393 16.654 15.121 1.00 50.56 83 SER A C 1
ATOM 646 O O . SER A 1 83 ? -8.298 15.974 15.656 1.00 50.56 83 SER A O 1
#

pLDDT: mean 72.87, std 12.74, range [45.47, 90.56]

Radius of gyration: 14.26 Å; chains: 1; bounding box: 28×30×41 Å

Foldseek 3Di:
DDVVVLVVVVDDPVVPVFKDKADWDWDDQDPQQKIKTWIWIAGPVVRWIKIKIWIFHQDDDVPDPDRHRPDSTDMDIDTDPDD

Sequence (83 aa):
MHAQAAINRDFQTGDISELTISNIKENPPSVTGKRNIYFTVSSAVTNRVYHCIRADYSVRRFGSGDLNPESPGHMVCEPQKKS